Protein AF-A0AAN9GK47-F1 (afdb_monomer)

Foldseek 3Di:
DAVLCCQQPHHPDHDDPLCVVSRDHPVRVVPDDPVVSVVSVVVSVPDDSPPPPALWDADPVRPDIHGNPPPDDADPPRPDDDDPDDPDDD

Solvent-accessible surface area (backbone atoms only — not comparable to full-atom values): 5989 Å² total; per-residue (Å²): 120,58,74,66,24,23,38,34,73,60,55,100,45,81,64,56,78,94,49,48,89,63,56,40,54,57,69,60,56,70,75,50,54,71,69,57,53,52,50,54,49,53,52,56,70,67,54,66,80,73,71,65,90,55,66,47,48,64,46,98,84,65,84,46,76,45,69,56,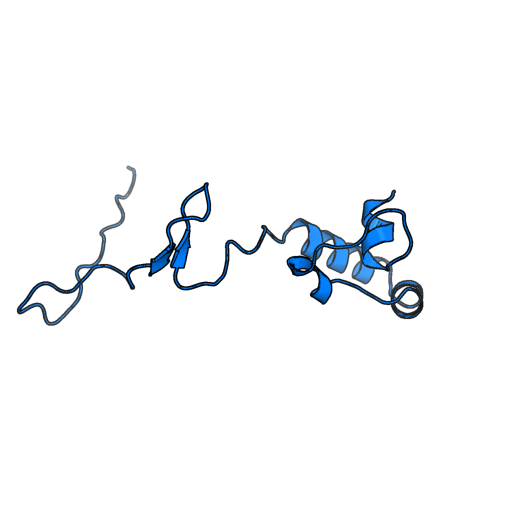74,87,63,85,77,68,57,92,92,50,91,68,72,84,77,84,79,76,83,75,83,129

Mean predicted aligned error: 15.14 Å

Radius of gyration: 21.49 Å; Cα contacts (8 Å, |Δi|>4): 59; chains: 1; bounding box: 49×41×52 Å

Organism: NCBI:txid31220

Secondary structure (DSSP, 8-state):
-HHHHHHTT-SS-PPPGGGGGG---HHHHHHS-HHHHHHHHHHHHH-------SSEEE-TTSS-EEEPP-SSPPPTT-SSPPPPP-----

Sequence (90 aa):
MDLRKSLYGRGNFVLCEEFRKHSVTPGEWAQKSANWKNKKMTNFLKMKKTAQAGNTLQSTDGRFAMPKSSGIAKKPGQRRRARAEKVKRQ

Structure (mmCIF, N/CA/C/O backbone):
data_AF-A0AAN9GK47-F1
#
_entry.id   AF-A0AAN9GK47-F1
#
loop_
_atom_site.group_PDB
_atom_site.id
_atom_site.type_symbol
_atom_site.label_atom_id
_atom_site.label_alt_id
_atom_site.label_comp_id
_atom_site.label_asym_id
_atom_site.label_entity_id
_atom_site.label_seq_id
_atom_site.pdbx_PDB_ins_code
_atom_site.Cartn_x
_atom_site.Cartn_y
_atom_site.Cartn_z
_atom_site.occupancy
_atom_site.B_iso_or_equiv
_atom_site.auth_seq_id
_atom_site.auth_comp_id
_atom_site.auth_asym_id
_atom_site.auth_atom_id
_atom_site.pdbx_PDB_model_num
ATOM 1 N N . MET A 1 1 ? 14.827 -14.025 0.096 1.00 59.69 1 MET A N 1
ATOM 2 C CA . MET A 1 1 ? 14.814 -13.360 -1.235 1.00 59.69 1 MET A CA 1
ATOM 3 C C . MET A 1 1 ? 13.421 -13.347 -1.877 1.00 59.69 1 MET A C 1
ATOM 5 O O . MET A 1 1 ? 13.200 -12.567 -2.800 1.00 59.69 1 MET A O 1
ATOM 9 N N . ASP A 1 2 ? 12.463 -14.140 -1.390 1.00 62.81 2 ASP A N 1
ATOM 10 C CA . ASP A 1 2 ? 11.215 -14.406 -2.124 1.00 62.81 2 ASP A CA 1
ATOM 11 C C . ASP A 1 2 ? 10.118 -13.339 -1.983 1.00 62.81 2 ASP A C 1
ATOM 13 O O . ASP A 1 2 ? 9.264 -13.216 -2.854 1.00 62.81 2 ASP A O 1
ATOM 17 N N . LEU A 1 3 ? 10.204 -12.465 -0.975 1.00 70.00 3 LEU A N 1
ATOM 18 C CA . LEU A 1 3 ? 9.302 -11.310 -0.848 1.00 70.00 3 LEU A CA 1
ATOM 19 C C . LEU A 1 3 ? 9.550 -10.235 -1.921 1.00 70.00 3 LEU A C 1
ATOM 21 O O . LEU A 1 3 ? 8.631 -9.574 -2.388 1.00 70.00 3 LEU A O 1
ATOM 25 N N . ARG A 1 4 ? 10.808 -10.040 -2.339 1.00 71.06 4 ARG A N 1
ATOM 26 C CA . ARG A 1 4 ? 11.115 -9.135 -3.462 1.00 71.06 4 ARG A CA 1
ATOM 27 C C . ARG A 1 4 ? 10.513 -9.678 -4.750 1.00 71.06 4 ARG A C 1
ATOM 29 O O . ARG A 1 4 ? 9.948 -8.919 -5.520 1.00 71.06 4 ARG A O 1
ATOM 36 N N . LYS A 1 5 ? 10.629 -10.989 -4.934 1.00 73.81 5 LYS A N 1
ATOM 37 C CA . LYS A 1 5 ? 10.143 -11.758 -6.076 1.00 73.81 5 LYS A CA 1
ATOM 38 C C . LYS A 1 5 ? 8.620 -11.705 -6.251 1.00 73.81 5 LYS A C 1
ATOM 40 O O . LYS A 1 5 ? 8.154 -11.604 -7.384 1.00 73.81 5 LYS A O 1
ATOM 45 N N . SER A 1 6 ? 7.851 -11.682 -5.160 1.00 71.56 6 SER A N 1
ATOM 46 C CA . SER A 1 6 ? 6.386 -11.561 -5.228 1.00 71.56 6 SER A CA 1
ATOM 47 C C . SER A 1 6 ? 5.907 -10.190 -5.728 1.00 71.56 6 SER A C 1
ATOM 49 O O . SER A 1 6 ? 4.875 -10.116 -6.390 1.00 71.56 6 SER A O 1
ATOM 51 N N . LEU A 1 7 ? 6.670 -9.110 -5.504 1.00 71.88 7 LEU A N 1
ATOM 52 C CA . LEU A 1 7 ? 6.311 -7.761 -5.974 1.00 71.88 7 LEU A CA 1
ATOM 53 C C . LEU A 1 7 ? 6.299 -7.614 -7.494 1.00 71.88 7 LEU A C 1
ATOM 55 O O . LEU A 1 7 ? 5.536 -6.799 -8.011 1.00 71.88 7 LEU A O 1
ATOM 59 N N . TYR A 1 8 ? 7.132 -8.379 -8.197 1.00 72.31 8 TYR A N 1
ATOM 60 C CA . TYR A 1 8 ? 7.179 -8.372 -9.657 1.00 72.31 8 TYR A CA 1
ATOM 61 C C . TYR A 1 8 ? 6.695 -9.679 -10.290 1.00 72.31 8 TYR A C 1
ATOM 63 O O . TYR A 1 8 ? 7.030 -9.978 -11.431 1.00 72.31 8 TYR A O 1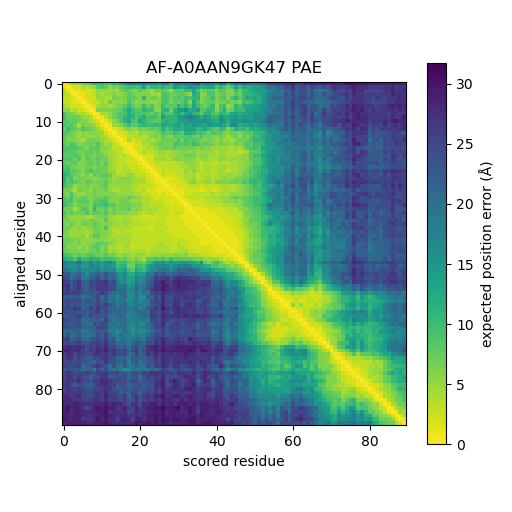
ATOM 71 N N . GLY A 1 9 ? 5.910 -10.468 -9.545 1.00 63.44 9 GLY A N 1
ATOM 72 C CA . GLY A 1 9 ? 5.209 -11.647 -10.063 1.00 63.44 9 GLY A CA 1
ATOM 73 C C . GLY A 1 9 ? 6.102 -12.836 -10.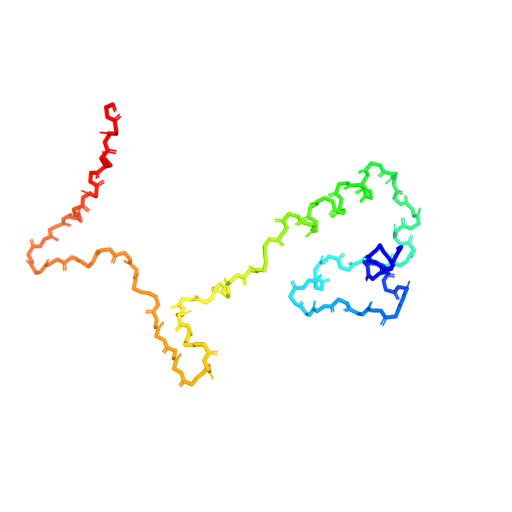420 1.00 63.44 9 GLY A C 1
ATOM 74 O O . GLY A 1 9 ? 5.685 -13.696 -11.188 1.00 63.44 9 GLY A O 1
ATOM 75 N N . ARG A 1 10 ? 7.333 -12.901 -9.900 1.00 62.06 10 ARG A N 1
ATOM 76 C CA . ARG A 1 10 ? 8.306 -13.944 -10.254 1.00 62.06 10 ARG A CA 1
ATOM 77 C C . ARG A 1 10 ? 8.803 -14.660 -9.004 1.00 62.06 10 ARG A C 1
ATOM 79 O O . ARG A 1 10 ? 9.897 -14.374 -8.537 1.00 62.06 10 ARG A O 1
ATOM 86 N N . GLY A 1 11 ? 8.012 -15.583 -8.459 1.00 64.88 11 GLY A N 1
ATOM 87 C CA . GLY A 1 11 ? 8.358 -16.406 -7.293 1.00 64.88 11 GLY A CA 1
ATOM 88 C C . GLY A 1 11 ? 7.214 -17.333 -6.874 1.00 64.88 11 GLY A C 1
ATOM 89 O O . GLY A 1 11 ? 6.148 -17.303 -7.475 1.00 64.88 11 GLY A O 1
ATOM 90 N N . ASN A 1 12 ? 7.423 -18.119 -5.815 1.00 74.12 12 ASN A N 1
ATOM 91 C CA . ASN A 1 12 ? 6.439 -19.100 -5.325 1.00 74.12 12 ASN A CA 1
ATOM 92 C C . ASN A 1 12 ? 5.237 -18.470 -4.597 1.00 74.12 12 ASN A C 1
ATOM 94 O O . ASN A 1 12 ? 4.315 -19.175 -4.202 1.00 74.12 12 ASN A O 1
ATOM 98 N N . PHE A 1 13 ? 5.260 -17.152 -4.380 1.00 70.06 13 PHE A N 1
ATOM 99 C CA . PHE A 1 13 ? 4.250 -16.438 -3.609 1.00 70.06 13 PHE A CA 1
ATOM 100 C C . PHE A 1 13 ? 3.579 -15.374 -4.468 1.00 70.06 13 PHE A C 1
ATOM 102 O O . PHE A 1 13 ? 4.247 -14.520 -5.059 1.00 70.06 13 PHE A O 1
ATOM 109 N N . VAL A 1 14 ? 2.250 -15.407 -4.485 1.00 71.75 14 VAL A N 1
ATOM 110 C CA . VAL A 1 14 ? 1.405 -14.401 -5.129 1.00 71.75 14 VAL 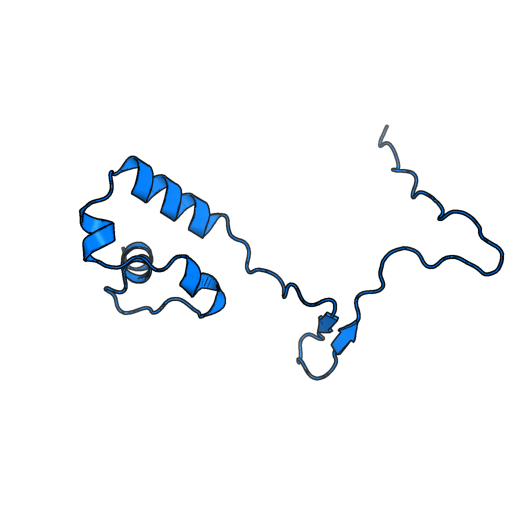A CA 1
ATOM 111 C C . VAL A 1 14 ? 0.991 -13.367 -4.083 1.00 71.75 14 VAL A C 1
ATOM 113 O O . VAL A 1 14 ? 0.735 -13.700 -2.926 1.00 71.75 14 VAL A O 1
ATOM 116 N N . LEU A 1 15 ? 0.956 -12.093 -4.473 1.00 74.19 15 LEU A N 1
ATOM 117 C CA . LEU A 1 15 ? 0.438 -11.030 -3.615 1.00 74.19 15 LEU A CA 1
ATOM 118 C C . LEU A 1 15 ? -1.059 -11.242 -3.359 1.00 74.19 15 LEU A C 1
ATOM 120 O O . LEU A 1 15 ? -1.821 -11.444 -4.303 1.00 74.19 15 LEU A O 1
ATOM 124 N N . CYS A 1 16 ? -1.489 -11.119 -2.100 1.00 74.44 16 CYS A N 1
ATOM 125 C CA . CYS A 1 16 ? -2.913 -11.049 -1.780 1.00 74.44 16 CYS A CA 1
ATOM 126 C C . CYS A 1 16 ? -3.571 -9.863 -2.501 1.00 74.44 16 CYS A C 1
ATOM 128 O O . CYS A 1 16 ? -2.931 -8.838 -2.756 1.00 74.44 16 CYS A O 1
ATOM 130 N N . GLU A 1 17 ? -4.869 -9.979 -2.774 1.00 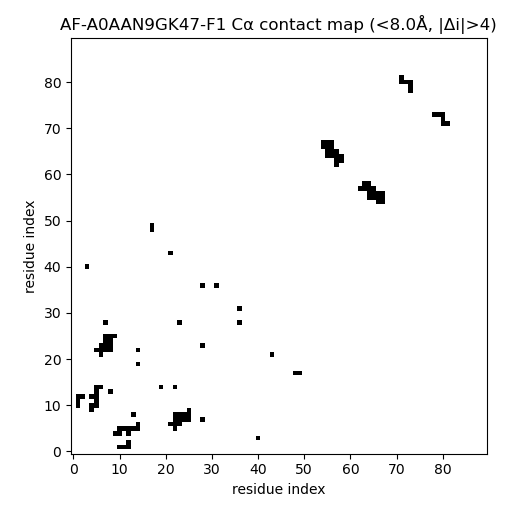74.62 17 GLU A N 1
ATOM 131 C CA . GLU A 1 17 ? -5.630 -9.013 -3.573 1.00 74.62 17 GLU A CA 1
ATOM 132 C C . GLU A 1 17 ? -5.567 -7.574 -3.022 1.00 74.62 17 GLU A C 1
ATOM 134 O O . GLU A 1 17 ? -5.432 -6.615 -3.780 1.00 74.62 17 GLU A O 1
ATOM 139 N N . GLU A 1 18 ? -5.496 -7.423 -1.697 1.00 74.31 18 GLU A N 1
ATOM 140 C CA . GLU A 1 18 ? -5.311 -6.140 -0.993 1.00 74.31 18 GLU A CA 1
ATOM 141 C C . GLU A 1 18 ? -4.028 -5.387 -1.405 1.00 74.31 18 GLU A C 1
ATOM 143 O O . GLU A 1 18 ? -3.945 -4.156 -1.333 1.00 74.31 18 GLU A O 1
ATOM 148 N N . PHE A 1 19 ? -3.012 -6.124 -1.853 1.00 74.69 19 PHE A N 1
ATOM 149 C CA . PHE A 1 19 ? -1.695 -5.609 -2.214 1.00 74.69 19 PHE A CA 1
ATOM 150 C C . PHE A 1 19 ? -1.451 -5.581 -3.725 1.00 74.69 19 PHE A C 1
ATOM 152 O O . PHE A 1 19 ? -0.367 -5.188 -4.163 1.00 74.69 19 PHE A O 1
ATOM 159 N N . ARG A 1 20 ? -2.456 -5.925 -4.538 1.00 77.31 20 ARG A N 1
ATOM 160 C CA . ARG A 1 20 ? -2.348 -5.999 -6.003 1.00 77.31 20 ARG A CA 1
ATOM 161 C C . ARG A 1 20 ? -1.952 -4.661 -6.633 1.00 77.31 20 ARG A C 1
ATOM 163 O O . ARG A 1 20 ? -1.172 -4.631 -7.569 1.00 77.31 20 ARG A O 1
ATOM 170 N N . LYS A 1 21 ? -2.334 -3.533 -6.028 1.00 79.62 21 LYS A N 1
ATOM 171 C CA . LYS A 1 21 ? -1.884 -2.179 -6.427 1.00 79.62 21 LYS A CA 1
ATOM 172 C C . LYS A 1 21 ? -0.361 -1.959 -6.364 1.00 79.62 21 LYS A C 1
ATOM 174 O O . LYS A 1 21 ? 0.161 -0.989 -6.914 1.00 79.62 21 LYS A O 1
ATOM 179 N N . HIS A 1 22 ? 0.364 -2.812 -5.640 1.00 81.25 22 HIS A N 1
ATOM 180 C CA . HIS A 1 22 ? 1.823 -2.773 -5.561 1.00 81.25 22 HIS A CA 1
ATOM 181 C C . HIS A 1 22 ? 2.503 -3.739 -6.523 1.00 81.25 22 HIS A C 1
ATOM 183 O O . HIS A 1 22 ? 3.730 -3.668 -6.607 1.00 81.25 22 HIS A O 1
ATOM 189 N N . SER A 1 23 ? 1.752 -4.575 -7.249 1.00 82.81 23 SER A N 1
ATOM 190 C CA . SER A 1 23 ? 2.330 -5.423 -8.284 1.00 82.81 23 SER A CA 1
ATOM 191 C C . SER A 1 23 ? 2.948 -4.551 -9.368 1.00 82.81 23 SER A C 1
ATOM 193 O O . SER A 1 23 ? 2.337 -3.584 -9.822 1.00 82.81 23 SER A O 1
ATOM 195 N N . VAL A 1 24 ? 4.162 -4.892 -9.763 1.00 83.75 24 VAL A N 1
ATOM 196 C CA . VAL A 1 24 ? 4.888 -4.257 -10.861 1.00 83.75 24 VAL A CA 1
ATOM 197 C C . VAL A 1 24 ? 5.161 -5.342 -11.890 1.00 83.75 24 VAL A C 1
ATOM 199 O O . VAL A 1 24 ? 5.433 -6.478 -11.515 1.00 83.75 24 VAL A O 1
ATOM 202 N N . THR A 1 25 ? 5.098 -5.051 -13.183 1.00 84.06 25 THR A N 1
ATOM 203 C CA . THR A 1 25 ? 5.493 -6.077 -14.159 1.00 84.06 25 THR A CA 1
ATOM 204 C C . THR A 1 25 ? 7.013 -6.316 -14.108 1.00 84.06 25 THR A C 1
ATOM 206 O O . THR A 1 25 ? 7.775 -5.401 -13.779 1.00 84.06 25 THR A O 1
ATOM 209 N N . PRO A 1 26 ? 7.511 -7.525 -14.434 1.00 79.88 26 PRO A N 1
ATOM 210 C CA . PRO A 1 26 ? 8.950 -7.798 -14.445 1.00 79.88 26 PRO A CA 1
ATOM 211 C C . PRO A 1 26 ? 9.755 -6.819 -15.314 1.00 79.88 26 PRO A C 1
ATOM 213 O O . PRO A 1 26 ? 10.843 -6.398 -14.919 1.00 79.88 26 PRO A O 1
ATOM 216 N N . GLY A 1 27 ? 9.205 -6.436 -16.474 1.00 84.56 27 GLY A N 1
ATOM 217 C CA . GLY A 1 27 ? 9.833 -5.492 -17.401 1.00 84.56 27 GLY A CA 1
ATOM 218 C C . GLY A 1 27 ? 9.963 -4.093 -16.804 1.00 84.56 27 GLY A C 1
ATOM 219 O O . GLY A 1 27 ? 11.053 -3.521 -16.790 1.00 84.56 27 GLY A O 1
ATOM 220 N N . GLU A 1 28 ? 8.886 -3.580 -16.207 1.00 85.38 28 GLU A N 1
ATOM 221 C CA . GLU A 1 28 ? 8.923 -2.301 -15.498 1.00 85.38 28 GLU A CA 1
ATOM 222 C C . GLU A 1 28 ? 9.904 -2.341 -14.329 1.00 85.38 28 GLU A C 1
ATOM 224 O O . GLU A 1 28 ? 10.657 -1.392 -14.130 1.00 85.38 28 GLU A O 1
ATOM 229 N N . TRP A 1 29 ? 9.945 -3.434 -13.562 1.00 85.81 29 TRP A N 1
ATOM 230 C CA . TRP A 1 29 ? 10.868 -3.554 -12.437 1.00 85.81 29 TRP A CA 1
ATOM 231 C C . TRP A 1 29 ? 12.329 -3.500 -12.891 1.00 85.81 29 TRP A C 1
ATOM 233 O O . TRP A 1 29 ? 13.142 -2.837 -12.244 1.00 85.81 29 TRP A O 1
ATOM 243 N N . ALA A 1 30 ? 12.683 -4.147 -14.003 1.00 85.94 30 ALA A N 1
ATOM 244 C CA . ALA A 1 30 ? 14.046 -4.134 -14.531 1.00 85.94 30 ALA A CA 1
ATOM 245 C C . ALA A 1 30 ? 14.525 -2.707 -14.852 1.00 85.94 30 ALA A C 1
ATOM 247 O O . ALA A 1 30 ? 15.628 -2.337 -14.452 1.00 85.94 30 ALA A O 1
ATOM 248 N N . GLN A 1 31 ? 13.658 -1.888 -15.452 1.00 91.56 31 GLN A N 1
ATOM 249 C CA . GLN A 1 31 ? 13.972 -0.531 -15.913 1.00 91.56 31 GLN A CA 1
ATOM 250 C C . GLN A 1 31 ? 14.064 0.527 -14.797 1.00 91.56 31 GLN A C 1
ATOM 252 O O . GLN A 1 31 ? 14.512 1.647 -15.040 1.00 91.56 31 GLN A O 1
ATOM 257 N N . LYS A 1 32 ? 13.636 0.226 -13.563 1.00 91.50 32 LYS A N 1
ATOM 258 C CA . LYS A 1 32 ? 13.655 1.206 -12.459 1.00 91.50 32 LYS A CA 1
ATOM 259 C C . LYS A 1 32 ? 14.993 1.244 -11.721 1.00 91.50 32 LYS A C 1
ATOM 261 O O . LYS A 1 32 ? 15.642 0.219 -11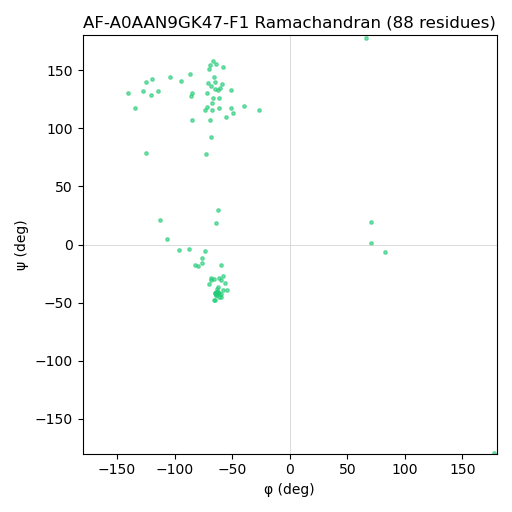.490 1.00 91.50 32 LYS A O 1
ATOM 266 N N . SER A 1 33 ? 15.343 2.443 -11.254 1.00 93.56 33 SER A N 1
ATOM 267 C CA . SER A 1 33 ? 16.536 2.690 -10.441 1.00 93.56 33 SER A CA 1
ATOM 268 C C . SER A 1 33 ? 16.477 1.980 -9.082 1.00 93.56 33 SER A C 1
ATOM 270 O O . SER A 1 33 ? 15.401 1.702 -8.539 1.00 93.56 33 SER A O 1
ATOM 272 N N . ALA A 1 34 ? 17.647 1.707 -8.497 1.00 89.88 34 ALA A N 1
ATOM 273 C CA . ALA A 1 34 ? 17.757 1.059 -7.187 1.00 89.88 34 ALA A CA 1
ATOM 274 C C . ALA A 1 34 ? 17.040 1.853 -6.078 1.00 89.88 34 ALA A C 1
ATOM 276 O O . ALA A 1 34 ? 16.330 1.275 -5.253 1.00 89.88 34 ALA A O 1
ATOM 277 N N . ASN A 1 35 ? 17.133 3.186 -6.117 1.00 92.12 35 ASN A N 1
ATOM 278 C CA . ASN A 1 35 ? 16.442 4.062 -5.170 1.00 92.12 35 ASN A CA 1
ATOM 279 C C . ASN A 1 35 ? 14.920 3.937 -5.274 1.00 92.12 35 ASN A C 1
ATOM 281 O O . ASN A 1 35 ? 14.235 3.859 -4.253 1.00 92.12 35 ASN A O 1
ATOM 285 N N . TRP A 1 36 ? 14.380 3.847 -6.492 1.00 91.75 36 TRP A N 1
ATOM 286 C CA . TRP A 1 36 ? 12.948 3.632 -6.685 1.00 91.75 36 TRP A CA 1
ATOM 287 C C . TRP A 1 36 ? 12.506 2.275 -6.128 1.00 91.75 36 TRP A C 1
ATOM 289 O O . TRP A 1 36 ? 11.502 2.201 -5.418 1.00 91.75 36 TRP A O 1
ATOM 299 N N . LYS A 1 37 ? 13.286 1.215 -6.375 1.00 89.94 37 LYS A N 1
ATOM 300 C CA . LYS A 1 37 ? 13.022 -0.141 -5.861 1.00 89.94 37 LYS A CA 1
ATOM 301 C C . LYS A 1 37 ? 13.000 -0.167 -4.332 1.00 89.94 37 LYS A C 1
ATOM 303 O O . LYS A 1 37 ? 12.063 -0.706 -3.742 1.00 89.94 37 LYS A O 1
ATOM 308 N N . ASN A 1 38 ? 13.970 0.482 -3.690 1.00 89.81 38 ASN A N 1
ATOM 309 C CA . ASN A 1 38 ? 14.026 0.613 -2.232 1.00 89.81 38 ASN A CA 1
ATOM 310 C C . ASN A 1 38 ? 12.838 1.417 -1.687 1.00 89.81 38 ASN A C 1
ATOM 312 O O . ASN A 1 38 ? 12.214 1.011 -0.705 1.00 89.81 38 ASN A O 1
ATOM 316 N N . LYS A 1 39 ? 12.452 2.510 -2.352 1.00 89.38 39 LYS A N 1
ATOM 317 C CA . LYS A 1 39 ? 11.279 3.311 -1.972 1.00 89.38 39 LYS A CA 1
ATOM 318 C C . LYS A 1 39 ? 9.973 2.524 -2.114 1.00 89.38 39 LYS A C 1
ATOM 320 O O . LYS A 1 39 ? 9.139 2.543 -1.215 1.00 89.38 39 LYS A O 1
ATOM 325 N N . LYS A 1 40 ? 9.793 1.780 -3.208 1.00 87.88 40 LYS A N 1
ATOM 326 C CA . LYS A 1 40 ? 8.611 0.930 -3.426 1.00 87.88 40 LYS A CA 1
ATOM 327 C C . LYS A 1 40 ? 8.529 -0.183 -2.378 1.00 87.88 40 LYS A C 1
ATOM 329 O O . LYS A 1 40 ? 7.454 -0.397 -1.826 1.00 87.88 40 LYS A O 1
ATOM 334 N N . MET A 1 41 ? 9.654 -0.827 -2.056 1.00 86.50 41 MET A N 1
ATOM 335 C CA . MET A 1 41 ? 9.722 -1.873 -1.030 1.00 86.50 41 MET A CA 1
ATOM 336 C C . MET A 1 41 ? 9.439 -1.326 0.374 1.00 86.50 41 MET A C 1
ATOM 338 O O . MET A 1 41 ? 8.628 -1.880 1.104 1.00 86.50 41 MET A O 1
ATOM 342 N N . THR A 1 42 ? 10.064 -0.214 0.757 1.00 87.62 42 THR A N 1
ATOM 343 C CA . THR A 1 42 ? 9.810 0.412 2.066 1.00 87.62 42 THR A CA 1
ATOM 344 C C . THR A 1 42 ? 8.366 0.886 2.200 1.00 87.62 42 THR A C 1
ATOM 346 O O . THR A 1 42 ? 7.767 0.701 3.254 1.00 87.62 42 THR A O 1
ATOM 349 N N . ASN A 1 43 ? 7.768 1.421 1.133 1.00 85.81 43 ASN A N 1
ATOM 350 C CA . ASN A 1 43 ? 6.346 1.762 1.114 1.00 85.81 43 ASN A CA 1
ATOM 351 C C . ASN A 1 43 ? 5.452 0.526 1.253 1.00 85.81 43 ASN A C 1
ATOM 353 O O . ASN A 1 43 ? 4.468 0.574 1.983 1.00 85.81 43 ASN A O 1
ATOM 357 N N . PHE A 1 44 ? 5.805 -0.574 0.587 1.00 84.62 44 PHE A N 1
ATOM 358 C CA . PHE A 1 44 ? 5.095 -1.843 0.713 1.00 84.62 44 PHE A CA 1
ATOM 359 C C . PHE A 1 44 ? 5.149 -2.386 2.150 1.00 84.62 44 PHE A C 1
ATOM 361 O O . PHE A 1 44 ? 4.116 -2.735 2.705 1.00 84.62 44 PHE A O 1
ATOM 368 N N . LEU A 1 45 ? 6.321 -2.369 2.793 1.00 84.56 45 LEU A N 1
ATOM 369 C CA . LEU A 1 45 ? 6.491 -2.827 4.179 1.00 84.56 45 LEU A CA 1
ATOM 370 C C . LEU A 1 45 ? 5.806 -1.919 5.211 1.00 84.56 45 LEU A C 1
ATOM 372 O O . LEU A 1 45 ? 5.370 -2.387 6.258 1.00 84.56 45 LEU A O 1
ATOM 376 N N . LYS A 1 46 ? 5.706 -0.615 4.932 1.00 82.88 46 LYS A N 1
ATOM 377 C CA . LYS A 1 46 ? 5.014 0.349 5.802 1.00 82.88 46 LYS A CA 1
ATOM 378 C C . LYS A 1 46 ? 3.495 0.261 5.706 1.00 82.88 46 LYS A C 1
ATOM 380 O O . LYS A 1 46 ? 2.806 0.806 6.571 1.00 82.88 46 LYS A O 1
ATOM 385 N N . MET A 1 47 ? 2.956 -0.391 4.678 1.00 74.38 47 MET A N 1
ATOM 386 C CA . MET A 1 47 ? 1.522 -0.607 4.591 1.00 74.38 47 MET A CA 1
ATOM 387 C C . MET A 1 47 ? 1.082 -1.602 5.658 1.00 74.38 47 MET A C 1
ATOM 389 O O . MET A 1 47 ? 1.281 -2.808 5.544 1.00 74.38 47 MET A O 1
ATOM 393 N N . LYS A 1 48 ? 0.413 -1.088 6.689 1.00 64.69 48 LYS A N 1
ATOM 394 C CA . LYS A 1 48 ? -0.427 -1.926 7.539 1.00 64.69 48 LYS A CA 1
ATOM 395 C C . LYS A 1 48 ? -1.571 -2.455 6.677 1.00 64.69 48 LYS A C 1
ATOM 397 O O . LYS A 1 48 ? -2.102 -1.699 5.854 1.00 64.69 48 LYS A O 1
ATOM 402 N N . LYS A 1 49 ? -1.935 -3.733 6.871 1.00 63.16 49 LYS A N 1
ATOM 403 C CA . LYS A 1 49 ? -3.171 -4.321 6.332 1.00 63.16 49 LYS A CA 1
ATOM 404 C C . LYS A 1 49 ? -4.247 -3.263 6.492 1.00 63.16 49 LYS A C 1
ATOM 406 O O . LYS A 1 49 ? -4.419 -2.744 7.598 1.00 63.16 49 LYS A O 1
ATOM 411 N N . THR A 1 50 ? -4.838 -2.830 5.383 1.00 55.62 50 THR A N 1
ATOM 412 C CA . THR A 1 50 ? -5.828 -1.760 5.435 1.00 55.62 50 THR A CA 1
ATOM 413 C C . THR A 1 50 ? -7.006 -2.389 6.154 1.00 55.62 50 THR A C 1
ATOM 415 O O . THR A 1 50 ? -7.767 -3.116 5.531 1.00 55.62 50 THR A O 1
ATOM 418 N N . ALA A 1 51 ? -7.070 -2.236 7.484 1.00 52.50 51 ALA A N 1
ATOM 419 C CA . ALA A 1 51 ? -8.193 -2.691 8.285 1.00 52.50 51 ALA A CA 1
ATOM 420 C C . ALA A 1 51 ? -9.409 -2.144 7.564 1.00 52.50 51 ALA A C 1
ATOM 422 O O . ALA A 1 51 ? -9.469 -0.924 7.396 1.00 52.50 51 ALA A O 1
ATOM 423 N N . GLN A 1 52 ? -10.219 -3.058 7.015 1.00 55.00 52 GLN A N 1
ATOM 424 C CA . GLN A 1 52 ? -11.229 -2.797 5.997 1.00 55.00 52 GLN A CA 1
ATOM 425 C C . GLN A 1 52 ? -11.705 -1.350 6.095 1.00 55.00 52 GLN A C 1
ATOM 427 O O . GLN A 1 52 ? -12.291 -0.945 7.106 1.00 55.00 52 GLN A O 1
ATOM 432 N N . ALA A 1 53 ? -11.447 -0.565 5.048 1.00 50.78 53 ALA A N 1
ATOM 433 C CA . ALA A 1 53 ? -11.950 0.801 4.910 1.00 50.78 53 ALA A CA 1
ATOM 434 C C . ALA A 1 53 ? -13.493 0.845 4.807 1.00 50.78 53 ALA A C 1
ATOM 436 O O . ALA A 1 53 ? -14.066 1.822 4.342 1.00 50.78 53 ALA A O 1
ATOM 437 N N . GLY A 1 54 ? -14.175 -0.220 5.230 1.00 58.12 54 GLY A N 1
ATOM 438 C CA . GLY A 1 54 ? -15.594 -0.237 5.467 1.00 58.12 54 GLY A CA 1
ATOM 439 C C . GLY A 1 54 ? -15.919 0.582 6.709 1.00 58.12 54 GLY A C 1
ATOM 440 O O . GLY A 1 54 ? -15.268 0.484 7.762 1.00 58.12 54 GLY A O 1
ATOM 441 N N . ASN A 1 55 ? -17.002 1.337 6.593 1.00 65.50 55 ASN A N 1
ATOM 442 C CA . ASN A 1 55 ? -17.755 1.918 7.696 1.00 65.50 55 ASN A CA 1
ATOM 443 C C . ASN A 1 55 ? -18.355 0.843 8.617 1.00 65.50 55 ASN A C 1
ATOM 445 O O . ASN A 1 55 ? -19.396 1.090 9.198 1.00 65.50 55 ASN A O 1
ATOM 449 N N . THR A 1 56 ? -17.743 -0.332 8.768 1.00 70.06 56 THR A N 1
ATOM 450 C CA . THR A 1 56 ? -18.316 -1.482 9.464 1.00 70.06 56 THR A CA 1
ATOM 451 C C . THR A 1 56 ? -17.225 -2.179 10.275 1.00 70.06 56 THR A C 1
ATOM 453 O O . THR A 1 56 ? -16.116 -2.402 9.792 1.00 70.06 56 THR A O 1
ATOM 456 N N . LEU A 1 57 ? -17.510 -2.435 11.547 1.00 72.75 57 LEU A N 1
ATOM 457 C CA . LEU A 1 57 ? -16.760 -3.305 12.442 1.00 72.75 57 LEU A CA 1
ATOM 458 C C . LEU A 1 57 ? -17.270 -4.724 12.225 1.00 72.75 57 LEU A C 1
ATOM 460 O O . LEU A 1 57 ? -18.476 -4.944 12.292 1.00 72.75 57 LEU A O 1
ATOM 464 N N . GLN A 1 58 ? -16.372 -5.666 11.967 1.00 79.38 58 GLN A N 1
ATOM 465 C CA . GLN A 1 58 ? -16.714 -7.083 11.906 1.00 79.38 58 GLN A CA 1
ATOM 466 C C . GLN A 1 58 ? -16.241 -7.787 13.176 1.00 79.38 58 GLN A C 1
ATOM 468 O O . GLN A 1 58 ? -15.195 -7.439 13.733 1.00 79.38 58 GLN A O 1
ATOM 473 N N . SER A 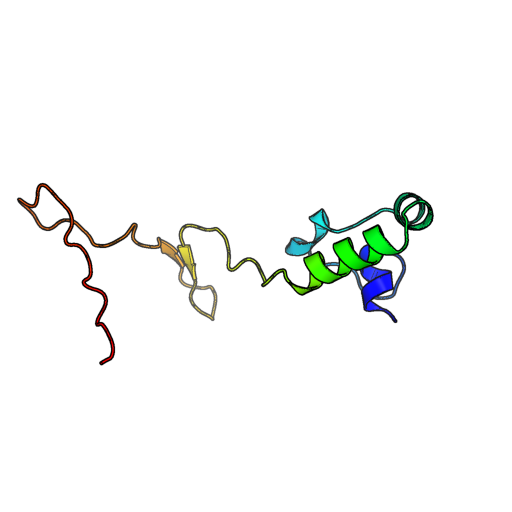1 59 ? -17.027 -8.756 13.637 1.00 79.94 59 SER A N 1
ATOM 474 C CA . SER A 1 59 ? -16.621 -9.698 14.673 1.00 79.94 59 SER A CA 1
ATOM 475 C C . SER A 1 59 ? -15.495 -10.604 14.164 1.00 79.94 59 SER A C 1
ATOM 477 O O . SER A 1 59 ? -15.302 -10.770 12.959 1.00 79.94 59 SER A O 1
ATOM 479 N N . THR A 1 60 ? -14.722 -11.189 15.077 1.00 78.06 60 THR A N 1
ATOM 480 C CA . THR A 1 60 ? -13.569 -12.046 14.742 1.00 78.06 60 THR A CA 1
ATOM 481 C C . THR A 1 60 ? -13.950 -13.295 13.949 1.00 78.06 60 THR A C 1
ATOM 483 O O . THR A 1 60 ? -13.154 -13.781 13.153 1.00 78.06 60 THR A O 1
ATOM 486 N N . ASP A 1 61 ? -15.166 -13.794 14.143 1.00 82.25 61 ASP A N 1
ATOM 487 C CA . ASP A 1 61 ? -15.773 -14.921 13.433 1.00 82.25 61 ASP A CA 1
ATOM 488 C C . ASP A 1 61 ? -16.496 -14.512 12.134 1.00 82.25 61 ASP A C 1
ATOM 490 O O . ASP A 1 61 ? -16.997 -15.371 11.411 1.00 82.25 61 ASP A O 1
ATOM 494 N N . GLY A 1 62 ? -16.570 -13.211 11.827 1.00 75.25 62 GLY A N 1
ATOM 495 C CA . GLY A 1 62 ? -17.142 -12.671 10.589 1.00 75.25 62 GLY A CA 1
ATOM 496 C C . GLY A 1 62 ? -18.664 -12.787 10.454 1.00 75.25 62 GLY A C 1
ATOM 497 O O . GLY A 1 62 ? -19.215 -12.368 9.438 1.00 75.25 62 GLY A O 1
ATOM 498 N N . ARG A 1 63 ? -19.360 -13.329 11.460 1.00 84.00 63 ARG A N 1
ATOM 499 C CA . ARG A 1 63 ? -20.820 -13.534 11.444 1.00 84.00 63 ARG A CA 1
ATOM 500 C C . ARG A 1 63 ? -21.611 -12.274 11.761 1.00 84.00 63 ARG A C 1
ATOM 502 O O . ARG A 1 63 ? -22.799 -12.204 11.458 1.00 84.00 63 ARG A O 1
ATOM 509 N N . PHE A 1 64 ? -20.966 -11.287 12.371 1.00 77.44 64 PHE A N 1
ATOM 510 C CA . PHE A 1 64 ? -21.606 -10.054 12.783 1.00 77.44 64 PHE A CA 1
ATOM 511 C C . PHE A 1 64 ? -20.842 -8.846 12.253 1.00 77.44 64 PHE A C 1
ATOM 513 O O . PHE A 1 64 ? -19.619 -8.754 12.367 1.00 77.44 64 PHE A O 1
ATOM 520 N N . ALA A 1 65 ? -21.579 -7.905 11.670 1.00 82.44 65 ALA A N 1
ATOM 521 C CA . ALA A 1 65 ? -21.028 -6.692 11.096 1.00 82.44 65 ALA A CA 1
ATOM 522 C C . ALA A 1 65 ? -21.876 -5.496 11.549 1.00 82.44 65 ALA A C 1
ATOM 524 O O . ALA A 1 65 ? -23.064 -5.420 11.246 1.00 82.44 65 ALA A O 1
ATOM 525 N N . MET A 1 66 ? -21.273 -4.560 12.282 1.00 79.19 66 MET A N 1
ATOM 526 C CA . MET A 1 66 ? -21.939 -3.361 12.795 1.00 79.19 66 MET A CA 1
ATOM 527 C C . MET A 1 66 ? -21.350 -2.110 12.146 1.00 79.19 66 MET A C 1
ATOM 529 O O . MET A 1 66 ? -20.128 -1.964 12.136 1.00 79.19 66 MET A O 1
ATOM 533 N N . PRO A 1 67 ? -22.159 -1.165 11.641 1.00 78.44 67 PRO A N 1
ATOM 534 C CA . PRO A 1 67 ? -21.626 0.078 11.114 1.00 78.44 67 PRO A CA 1
ATOM 535 C C . PRO A 1 67 ? -20.864 0.863 12.199 1.00 78.44 67 PRO A C 1
ATOM 537 O O . PRO A 1 67 ? -21.325 1.019 13.329 1.00 78.44 67 PRO A O 1
ATOM 540 N N . LYS A 1 68 ? -19.683 1.382 11.859 1.00 73.06 68 LYS A N 1
ATOM 541 C CA . LYS A 1 68 ? -18.890 2.288 12.689 1.00 73.06 68 LYS A CA 1
ATOM 542 C C . LYS A 1 68 ? -19.707 3.554 12.922 1.00 73.06 68 LYS A C 1
ATOM 544 O O . LYS A 1 68 ? -20.004 4.291 11.984 1.00 73.06 68 LYS A O 1
ATOM 549 N N . SER A 1 69 ? -20.046 3.830 14.177 1.00 69.19 69 SER A N 1
ATOM 550 C CA . SER A 1 69 ? -20.738 5.067 14.536 1.00 69.19 69 SER A CA 1
ATOM 551 C C . SER A 1 69 ? -19.865 6.276 14.189 1.00 69.19 69 SER A C 1
ATOM 553 O O . SER A 1 69 ? -18.715 6.370 14.630 1.00 69.19 69 SER A O 1
ATOM 555 N N . SER A 1 70 ? -20.406 7.218 13.418 1.00 62.03 70 SER A N 1
ATOM 556 C CA . SER A 1 70 ? -19.713 8.439 13.000 1.00 62.03 70 SER A CA 1
ATOM 557 C C . SER A 1 70 ? -19.552 9.438 14.162 1.00 62.03 70 SER A C 1
ATOM 559 O O . SER A 1 70 ? -20.265 10.441 14.263 1.00 62.03 70 SER A O 1
ATOM 561 N N . GLY A 1 71 ? -18.587 9.183 15.046 1.00 66.19 71 GLY A N 1
ATOM 562 C CA . GLY A 1 71 ? -18.247 10.040 16.186 1.00 66.19 71 GLY A CA 1
ATOM 563 C C . GLY A 1 71 ? -19.337 10.143 17.262 1.00 66.19 71 GLY A C 1
ATOM 564 O O . GLY A 1 71 ? -20.416 9.575 17.139 1.00 66.19 71 GLY A O 1
ATOM 565 N N . ILE A 1 72 ? -19.026 10.891 18.329 1.00 66.19 72 ILE A N 1
ATOM 566 C CA . ILE A 1 72 ? -19.906 11.121 19.487 1.00 66.19 72 ILE A CA 1
ATOM 567 C C . ILE A 1 72 ? -21.283 11.592 18.999 1.00 66.19 72 ILE A C 1
ATOM 569 O O . ILE A 1 72 ? -21.391 12.647 18.360 1.00 66.19 72 ILE A O 1
ATOM 573 N N . ALA A 1 73 ? -22.316 10.797 19.286 1.00 72.31 73 ALA A N 1
ATOM 574 C CA . ALA A 1 73 ? -23.694 11.131 18.962 1.00 72.31 73 ALA A CA 1
ATOM 575 C C . ALA A 1 73 ? -24.093 12.449 19.646 1.00 72.31 73 ALA A C 1
ATOM 577 O O . ALA A 1 73 ? -23.741 12.697 20.802 1.00 72.31 73 ALA A O 1
ATOM 578 N N . LYS A 1 74 ? -24.816 13.316 18.928 1.00 75.81 74 LYS A N 1
ATOM 579 C CA . LYS A 1 74 ? -25.413 14.511 19.537 1.00 75.81 74 LYS A CA 1
ATOM 580 C C . LYS A 1 74 ? -26.572 14.062 20.422 1.00 75.81 74 LYS A C 1
ATOM 582 O O . LYS A 1 74 ? -27.432 13.321 19.954 1.00 75.81 74 LYS A O 1
ATOM 587 N N . LYS A 1 75 ? -26.614 14.526 21.669 1.00 83.06 75 LYS A N 1
ATOM 588 C CA . LYS A 1 75 ? -27.799 14.341 22.513 1.00 83.06 75 LYS A CA 1
ATOM 589 C C . LYS A 1 75 ? -28.959 15.205 21.981 1.00 83.06 75 LYS A C 1
ATOM 591 O O . LYS A 1 75 ? -28.692 16.229 21.339 1.00 83.06 75 LYS A O 1
ATOM 596 N N . PRO A 1 76 ? -30.228 14.837 22.235 1.00 84.94 76 PRO A N 1
ATOM 597 C CA . PRO A 1 76 ? -31.370 15.694 21.915 1.00 84.94 76 PRO A CA 1
ATOM 598 C C . PRO A 1 76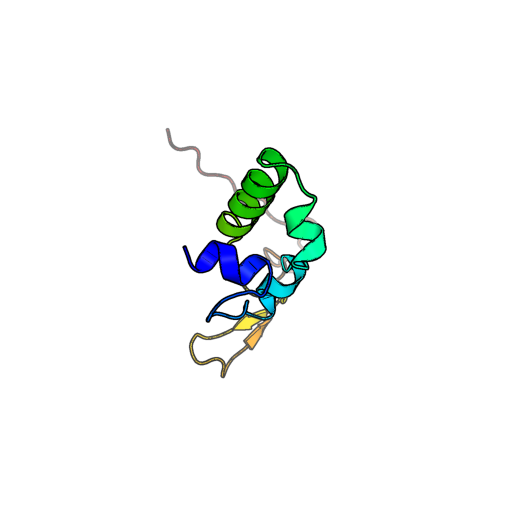 ? -31.170 17.114 22.473 1.00 84.94 76 PRO A C 1
ATOM 600 O O . PRO A 1 76 ? -30.717 17.278 23.603 1.00 84.94 76 PRO A O 1
ATOM 603 N N . GLY A 1 77 ? -31.423 18.142 21.656 1.00 85.88 77 GLY A N 1
ATOM 604 C CA . GLY A 1 77 ? -31.221 19.556 22.022 1.00 85.88 77 GLY A CA 1
ATOM 605 C C . GLY A 1 77 ? -29.787 20.093 21.870 1.00 85.88 77 GLY A C 1
ATOM 606 O O . GLY A 1 77 ? -29.555 21.296 21.982 1.00 85.88 77 GLY A O 1
ATOM 607 N N . GLN A 1 78 ? -28.798 19.250 21.558 1.00 84.44 78 GLN A N 1
ATOM 608 C CA . GLN A 1 78 ? -27.404 19.683 21.476 1.00 84.44 78 GLN A CA 1
ATOM 609 C C . GLN A 1 78 ? -27.045 20.276 20.097 1.00 84.44 78 GLN A C 1
ATOM 611 O O . GLN A 1 78 ? -26.833 19.555 19.118 1.00 84.44 78 GLN A O 1
ATOM 616 N N . ARG A 1 79 ? -26.862 21.605 20.015 1.00 81.06 79 ARG A N 1
ATOM 617 C CA . ARG A 1 79 ? -26.467 22.289 18.761 1.00 81.06 79 ARG A CA 1
ATOM 618 C C . ARG A 1 79 ? -25.062 21.878 18.277 1.00 81.06 79 ARG A C 1
ATOM 620 O O . ARG A 1 79 ? -24.869 21.614 17.084 1.00 81.06 79 ARG A O 1
ATOM 627 N N . ARG A 1 80 ? -24.083 21.760 19.187 1.00 80.94 80 ARG A N 1
ATOM 628 C CA . ARG A 1 80 ? -22.661 21.446 18.904 1.00 80.94 80 ARG A CA 1
ATOM 629 C C . ARG A 1 80 ? -22.162 20.230 19.690 1.00 80.94 80 ARG A C 1
ATOM 631 O O . ARG A 1 80 ? -22.477 20.108 20.864 1.00 80.94 80 ARG A O 1
ATOM 638 N N . ARG A 1 81 ? -21.349 19.366 19.065 1.00 74.62 81 ARG A N 1
ATOM 639 C CA . ARG A 1 81 ? -20.762 18.168 19.707 1.00 74.62 81 ARG A CA 1
ATOM 640 C C . ARG A 1 81 ? -19.786 18.560 20.828 1.00 74.62 81 ARG A C 1
ATOM 642 O O . ARG A 1 81 ? -19.061 19.542 20.677 1.00 74.62 81 ARG A O 1
ATOM 649 N N . ALA A 1 82 ? -19.747 17.777 21.907 1.00 75.19 82 ALA A N 1
ATOM 650 C CA . ALA A 1 82 ? -18.757 17.942 22.971 1.00 75.19 82 ALA A CA 1
ATOM 651 C C . ALA A 1 82 ? -17.357 17.577 22.447 1.00 75.19 82 ALA A C 1
ATOM 653 O O . ALA A 1 82 ? -17.199 16.589 21.725 1.00 75.19 82 ALA A O 1
ATOM 654 N N . ARG A 1 83 ? -16.348 18.389 22.775 1.00 77.00 83 ARG A N 1
ATOM 655 C CA . ARG A 1 83 ? -14.946 18.078 22.474 1.00 77.00 83 ARG A CA 1
ATOM 656 C C . ARG A 1 83 ? -14.413 17.191 23.593 1.00 77.00 83 ARG A C 1
ATOM 658 O O . ARG A 1 83 ? -14.592 17.523 24.756 1.00 77.00 83 ARG A O 1
ATOM 665 N N . ALA A 1 84 ? -13.771 16.082 23.240 1.00 70.56 84 ALA A N 1
ATOM 666 C CA . ALA A 1 84 ? -13.011 15.315 24.215 1.00 70.56 84 ALA A CA 1
ATOM 667 C C . ALA A 1 84 ? -11.799 16.156 24.642 1.00 70.56 84 ALA A C 1
ATOM 669 O O . ALA A 1 84 ? -10.953 16.485 23.804 1.00 70.56 84 ALA A O 1
ATOM 670 N N . GLU A 1 85 ? -11.734 16.542 25.915 1.00 70.38 85 GLU A N 1
ATOM 671 C CA . GLU A 1 85 ? -10.529 17.147 26.473 1.00 70.38 85 GLU A CA 1
ATOM 672 C C . GLU A 1 85 ? -9.418 16.099 26.495 1.00 70.38 85 GLU A C 1
ATOM 674 O O . GLU A 1 85 ? -9.580 14.988 27.001 1.00 70.38 85 GLU A O 1
ATOM 679 N N . LYS A 1 86 ? -8.276 16.434 25.892 1.00 67.88 86 LYS A N 1
ATOM 680 C CA . LYS A 1 86 ? -7.086 15.598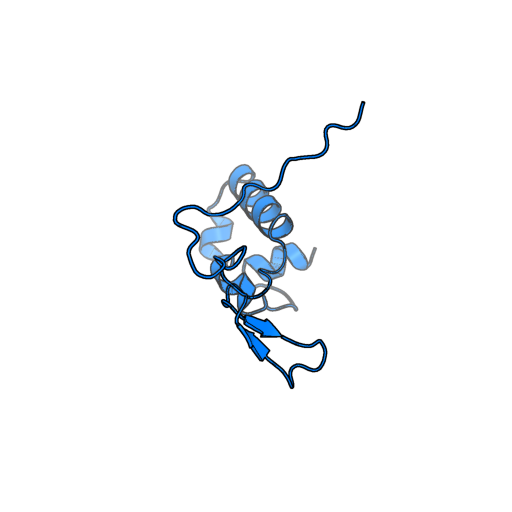 26.009 1.00 67.88 86 LYS A CA 1
ATOM 681 C C . LYS A 1 86 ? -6.533 15.800 27.413 1.00 67.88 86 LYS A C 1
ATOM 683 O O . LYS A 1 86 ? -6.082 16.898 27.726 1.00 67.88 86 LYS A O 1
ATOM 688 N N . VAL A 1 87 ? -6.538 14.744 28.222 1.00 70.12 87 VAL A N 1
ATOM 689 C CA . VAL A 1 87 ? -5.814 14.710 29.497 1.00 70.12 87 VAL A CA 1
ATOM 690 C C . VAL A 1 87 ? -4.346 15.041 29.210 1.00 70.12 87 VAL A C 1
ATOM 692 O O . VAL A 1 87 ? -3.647 14.263 28.555 1.00 70.12 87 VAL A O 1
ATOM 695 N N . LYS A 1 88 ? -3.881 16.218 29.642 1.00 63.69 88 LYS A N 1
ATOM 696 C CA . LYS A 1 88 ? -2.449 16.528 29.686 1.00 63.69 88 LYS A CA 1
ATOM 697 C C . LYS A 1 88 ? -1.858 15.705 30.826 1.00 63.69 88 LYS A C 1
ATOM 699 O O . LYS A 1 88 ? -2.267 15.874 31.969 1.00 63.69 88 LYS A O 1
ATOM 704 N N . ARG A 1 89 ? -0.929 14.802 30.510 1.00 62.88 89 ARG A N 1
ATOM 705 C CA . ARG A 1 89 ? -0.058 14.212 31.531 1.00 62.88 89 ARG A CA 1
ATOM 706 C C . ARG A 1 89 ? 0.848 15.335 32.044 1.00 62.88 89 ARG A C 1
ATOM 708 O O . ARG A 1 89 ? 1.471 16.001 31.215 1.00 62.88 89 ARG A O 1
ATOM 715 N N . GLN A 1 90 ? 0.790 15.592 33.349 1.00 57.75 90 GLN A N 1
ATOM 716 C CA . GLN A 1 90 ? 1.769 16.415 34.060 1.00 57.75 90 GLN A CA 1
ATOM 717 C C . GLN A 1 90 ? 3.084 15.648 34.181 1.00 57.75 90 GLN A C 1
ATOM 719 O O . GLN A 1 90 ? 3.013 14.397 34.248 1.00 57.75 90 GLN A O 1
#

pLDDT: mean 75.73, std 10.03, range [50.78, 93.56]